Protein AF-A0A1I7WGA5-F1 (afdb_monomer_lite)

Structure (mmCIF, N/CA/C/O backbone):
data_AF-A0A1I7WGA5-F1
#
_entry.id   AF-A0A1I7WGA5-F1
#
loop_
_atom_site.group_PDB
_atom_site.id
_atom_site.type_symbol
_atom_site.label_atom_id
_atom_site.label_alt_id
_atom_site.label_comp_id
_atom_site.label_asym_id
_atom_site.label_entity_id
_atom_site.label_seq_id
_atom_site.pdbx_PDB_ins_code
_atom_site.Cartn_x
_atom_site.Cartn_y
_atom_site.Cartn_z
_atom_site.occupancy
_atom_site.B_iso_or_equiv
_atom_site.auth_seq_id
_atom_site.auth_comp_id
_atom_site.auth_asym_id
_atom_site.auth_atom_id
_atom_site.pdbx_PDB_model_num
ATOM 1 N N . MET A 1 1 ? 10.112 -2.905 -10.586 1.00 72.06 1 MET A N 1
ATOM 2 C CA . MET A 1 1 ? 9.041 -2.099 -9.954 1.00 72.06 1 MET A CA 1
ATOM 3 C C . MET A 1 1 ? 9.656 -0.810 -9.454 1.00 72.06 1 MET A C 1
ATOM 5 O O . MET A 1 1 ? 10.749 -0.876 -8.909 1.00 72.06 1 MET A O 1
ATOM 9 N N . ILE A 1 2 ? 8.983 0.324 -9.641 1.00 80.62 2 ILE A N 1
ATOM 10 C CA . ILE A 1 2 ? 9.443 1.624 -9.128 1.00 80.62 2 ILE A CA 1
ATOM 11 C C . ILE A 1 2 ? 8.349 2.219 -8.236 1.00 80.62 2 ILE A C 1
ATOM 13 O O . ILE A 1 2 ? 7.171 2.168 -8.587 1.00 80.62 2 ILE A O 1
ATOM 17 N N . LEU A 1 3 ? 8.737 2.770 -7.083 1.00 72.38 3 LEU A N 1
ATOM 18 C CA . LEU A 1 3 ? 7.843 3.464 -6.155 1.00 72.38 3 LEU A CA 1
ATOM 19 C C . LEU A 1 3 ? 8.036 4.980 -6.278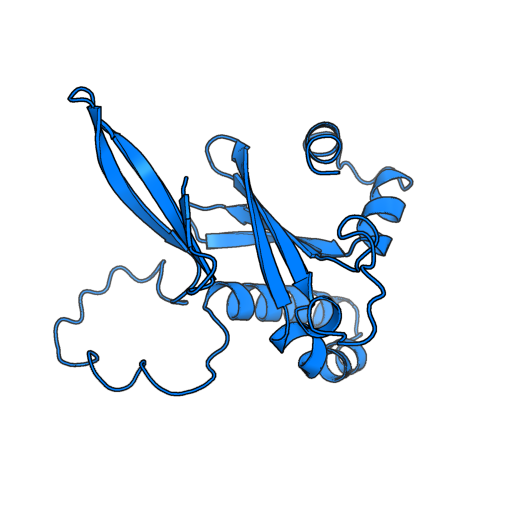 1.00 72.38 3 LEU A C 1
ATOM 21 O O . LEU A 1 3 ? 9.133 5.488 -6.059 1.00 72.38 3 LEU A O 1
ATOM 25 N N . SER A 1 4 ? 6.957 5.708 -6.561 1.00 73.69 4 SER A N 1
ATOM 26 C CA . SER A 1 4 ? 6.920 7.168 -6.493 1.00 73.69 4 SER A CA 1
ATOM 27 C C . SER A 1 4 ? 6.437 7.608 -5.113 1.00 73.69 4 SER A C 1
ATOM 29 O O . SER A 1 4 ? 5.249 7.519 -4.796 1.00 73.69 4 SER A O 1
ATOM 31 N N . LEU A 1 5 ? 7.357 8.093 -4.275 1.00 64.75 5 LEU A N 1
ATOM 32 C CA . LEU A 1 5 ? 7.050 8.514 -2.903 1.00 64.75 5 LEU A CA 1
ATOM 33 C C . LEU A 1 5 ? 6.168 9.769 -2.855 1.00 64.75 5 LEU A C 1
ATOM 35 O O . LEU A 1 5 ? 5.238 9.824 -2.049 1.00 64.75 5 LEU A O 1
ATOM 39 N N . GLN A 1 6 ? 6.407 10.739 -3.745 1.00 65.00 6 GLN A N 1
ATOM 40 C CA . GLN A 1 6 ? 5.653 11.997 -3.792 1.00 65.00 6 GLN A CA 1
ATOM 41 C C . GLN A 1 6 ? 4.183 11.773 -4.167 1.00 65.00 6 GLN A C 1
ATOM 43 O O . GLN A 1 6 ? 3.295 12.407 -3.601 1.00 65.00 6 GLN A O 1
ATOM 48 N N . ARG A 1 7 ? 3.920 10.847 -5.099 1.00 65.56 7 ARG A N 1
ATOM 49 C CA . ARG A 1 7 ? 2.565 10.526 -5.578 1.00 65.56 7 ARG A CA 1
ATOM 50 C C . ARG A 1 7 ? 1.964 9.279 -4.940 1.00 65.56 7 ARG A C 1
ATOM 52 O O . ARG A 1 7 ? 0.820 8.949 -5.229 1.00 65.56 7 ARG A O 1
ATOM 59 N N . GLN A 1 8 ? 2.714 8.580 -4.085 1.00 80.50 8 GLN A N 1
ATOM 60 C CA . GLN A 1 8 ? 2.277 7.339 -3.437 1.00 80.50 8 GLN A CA 1
ATOM 61 C C . GLN A 1 8 ? 1.759 6.316 -4.464 1.00 80.50 8 GLN A C 1
ATOM 63 O O . GLN A 1 8 ? 0.692 5.727 -4.295 1.00 80.50 8 GLN A O 1
ATOM 68 N N . THR A 1 9 ? 2.507 6.169 -5.561 1.00 82.38 9 THR A N 1
ATOM 69 C CA . THR A 1 9 ? 2.141 5.352 -6.727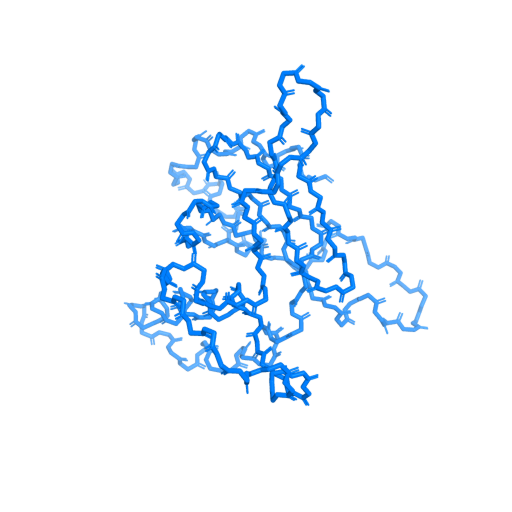 1.00 82.38 9 THR A CA 1
ATOM 70 C C . THR A 1 9 ? 3.207 4.290 -6.980 1.00 82.38 9 THR A C 1
ATOM 72 O O . THR A 1 9 ? 4.402 4.567 -6.882 1.00 82.38 9 THR A O 1
ATOM 75 N N . ILE A 1 10 ? 2.778 3.070 -7.286 1.00 85.75 10 ILE A N 1
ATOM 76 C CA . ILE A 1 10 ? 3.630 1.926 -7.611 1.00 85.75 10 ILE A CA 1
ATOM 77 C C . ILE A 1 10 ? 3.507 1.664 -9.109 1.00 85.75 10 ILE A C 1
ATOM 79 O O . ILE A 1 10 ? 2.414 1.386 -9.600 1.00 85.75 10 ILE A O 1
ATOM 83 N N . HIS A 1 11 ? 4.631 1.717 -9.819 1.00 87.25 11 HIS A N 1
ATOM 84 C CA . HIS A 1 11 ? 4.703 1.436 -11.248 1.00 87.25 11 HIS A CA 1
ATOM 85 C C . HIS A 1 11 ? 5.218 0.008 -11.464 1.00 87.25 11 HIS A C 1
ATOM 87 O O . HIS A 1 11 ? 6.360 -0.337 -11.113 1.00 87.25 11 HIS A O 1
ATOM 93 N N . VAL A 1 12 ? 4.361 -0.834 -12.039 1.00 87.31 12 VAL A N 1
ATOM 94 C CA . VAL A 1 12 ? 4.696 -2.186 -12.488 1.00 87.31 12 VAL A CA 1
ATOM 95 C C . VAL A 1 12 ? 5.074 -2.105 -13.961 1.00 87.31 12 VAL A C 1
ATOM 97 O O . VAL A 1 12 ? 4.302 -1.616 -14.782 1.00 87.31 12 VAL A O 1
ATOM 100 N N . MET A 1 13 ? 6.277 -2.566 -14.292 1.00 88.88 13 MET A N 1
ATOM 101 C CA . MET A 1 13 ? 6.838 -2.509 -15.641 1.00 88.88 13 MET A CA 1
ATOM 102 C C . MET A 1 13 ? 7.476 -3.849 -15.988 1.00 88.88 13 MET A C 1
ATOM 104 O O . MET A 1 13 ? 8.004 -4.529 -15.103 1.00 88.88 13 MET A O 1
ATOM 108 N N . LYS A 1 14 ? 7.451 -4.190 -17.274 1.00 89.75 14 LYS A N 1
ATOM 109 C CA . LYS A 1 14 ? 8.179 -5.309 -17.874 1.00 89.75 14 LYS A CA 1
ATOM 110 C C . LYS A 1 14 ? 9.394 -4.772 -18.627 1.00 89.75 14 LYS A C 1
ATOM 112 O O . LYS A 1 14 ? 9.345 -3.662 -19.141 1.00 89.75 14 LYS A O 1
ATOM 117 N N . ILE A 1 15 ? 10.459 -5.561 -18.702 1.00 92.19 15 ILE A N 1
ATOM 118 C CA . ILE A 1 15 ? 11.584 -5.300 -19.605 1.00 92.19 15 ILE A CA 1
ATOM 119 C C . ILE A 1 15 ? 11.366 -6.152 -20.863 1.00 92.19 15 ILE A C 1
ATOM 121 O O . ILE A 1 15 ? 11.121 -7.356 -20.750 1.00 92.19 15 ILE A O 1
ATOM 125 N N . ASN A 1 16 ? 11.370 -5.520 -22.036 1.00 92.62 16 ASN A N 1
ATOM 126 C CA . ASN A 1 16 ? 11.311 -6.207 -23.329 1.00 92.62 16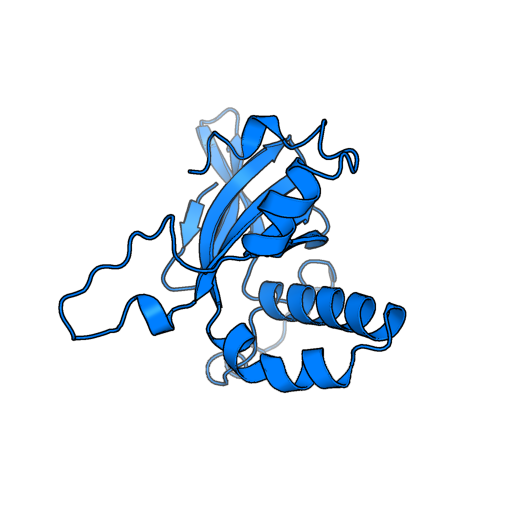 ASN A CA 1
ATOM 127 C C . ASN A 1 16 ? 12.662 -6.835 -23.694 1.00 92.62 16 ASN A C 1
ATOM 129 O O . ASN A 1 16 ? 13.680 -6.531 -23.079 1.00 92.62 16 ASN A O 1
ATOM 133 N N . GLU A 1 17 ? 12.673 -7.681 -24.724 1.00 93.06 17 GLU A N 1
ATOM 134 C CA . GLU A 1 17 ? 13.899 -8.294 -25.261 1.00 93.06 17 GLU A CA 1
ATOM 135 C C . GLU A 1 17 ? 14.917 -7.236 -25.725 1.00 93.06 17 GLU A C 1
ATOM 137 O O . GLU A 1 17 ? 16.116 -7.417 -25.540 1.00 93.06 17 GLU A O 1
ATOM 142 N N . ASP A 1 18 ? 14.436 -6.073 -26.177 1.00 92.94 18 ASP A N 1
ATOM 143 C CA . ASP A 1 18 ? 15.257 -4.910 -26.550 1.00 92.94 18 ASP A CA 1
ATOM 144 C C . ASP A 1 18 ? 15.791 -4.103 -25.345 1.00 92.94 18 ASP A C 1
ATOM 146 O O . ASP A 1 18 ? 16.381 -3.037 -25.509 1.00 92.94 18 ASP A O 1
ATOM 150 N N . GLY A 1 19 ? 15.531 -4.545 -24.108 1.00 90.88 19 GLY A N 1
ATOM 151 C CA . GLY A 1 19 ? 15.944 -3.854 -22.880 1.00 90.88 19 GLY A CA 1
ATOM 152 C C . GLY A 1 19 ? 15.088 -2.637 -22.499 1.00 90.88 19 GLY A C 1
ATOM 153 O O . GLY A 1 19 ? 15.388 -1.951 -21.522 1.00 90.88 19 GLY A O 1
ATOM 154 N N . LEU A 1 20 ? 14.007 -2.364 -23.234 1.00 90.75 20 LEU A N 1
ATOM 155 C CA . LEU A 1 20 ? 13.110 -1.235 -22.972 1.00 90.75 20 LEU A CA 1
ATOM 156 C C . LEU A 1 20 ? 12.104 -1.543 -21.855 1.00 90.75 20 LEU A C 1
ATOM 158 O O . LEU A 1 20 ? 11.536 -2.637 -21.793 1.00 90.75 20 LEU A O 1
ATOM 162 N N . PHE A 1 21 ? 11.834 -0.552 -21.002 1.00 89.88 21 PHE A N 1
ATOM 163 C CA . PHE A 1 21 ? 10.783 -0.637 -19.988 1.00 89.88 21 PHE A CA 1
ATOM 164 C C . PHE A 1 21 ? 9.407 -0.391 -20.607 1.00 89.88 21 PHE A C 1
ATOM 166 O O . PHE A 1 21 ? 9.128 0.687 -21.126 1.00 89.88 21 PHE A O 1
ATOM 173 N N . VAL A 1 22 ? 8.521 -1.373 -20.479 1.00 89.06 22 VAL A N 1
ATOM 174 C CA . VAL A 1 22 ? 7.118 -1.284 -20.879 1.00 89.06 22 VAL A CA 1
ATOM 175 C C . VAL A 1 22 ? 6.249 -1.159 -19.628 1.00 89.06 22 VAL A C 1
ATOM 177 O O . VAL A 1 22 ? 6.275 -2.064 -18.784 1.00 89.06 22 VAL A O 1
ATOM 180 N N . PRO A 1 23 ? 5.476 -0.069 -19.468 1.00 85.06 23 PRO A N 1
ATOM 181 C CA . PRO A 1 23 ? 4.545 0.063 -18.356 1.00 85.06 23 PRO A CA 1
ATOM 182 C C . PRO A 1 23 ? 3.434 -0.983 -18.469 1.00 85.06 23 PRO A C 1
ATOM 184 O O . PRO A 1 23 ? 2.793 -1.116 -19.507 1.00 85.06 23 PRO A O 1
ATOM 187 N N . LEU A 1 24 ? 3.217 -1.736 -17.388 1.00 85.75 24 LEU A N 1
ATOM 188 C CA . LEU A 1 24 ? 2.144 -2.726 -17.292 1.00 85.75 24 LEU A CA 1
ATOM 189 C C . LEU A 1 24 ? 0.954 -2.193 -16.498 1.00 85.75 24 LEU A C 1
ATOM 191 O O . LEU A 1 24 ? -0.188 -2.420 -16.886 1.00 85.75 24 LEU A O 1
ATOM 195 N N . LYS A 1 25 ? 1.213 -1.544 -15.355 1.00 84.69 25 LYS A N 1
ATOM 196 C CA . LYS A 1 25 ? 0.159 -1.046 -14.465 1.00 84.69 25 LYS A CA 1
ATOM 197 C C . LYS A 1 25 ? 0.677 0.028 -13.513 1.00 84.69 25 LYS A C 1
ATOM 199 O O . LYS A 1 25 ? 1.817 -0.044 -13.049 1.00 84.69 25 LYS A O 1
ATOM 204 N N . GLU A 1 26 ? -0.187 0.978 -13.175 1.00 82.12 26 GLU A N 1
ATOM 205 C CA . GLU A 1 26 ? 0.020 1.931 -12.086 1.00 82.12 26 GLU A CA 1
ATOM 206 C C . GLU A 1 26 ? -0.947 1.606 -10.950 1.00 82.12 26 GLU A C 1
ATOM 208 O O . GLU A 1 26 ? -2.124 1.367 -11.188 1.00 82.12 26 GLU A O 1
ATOM 213 N N . ILE A 1 27 ? -0.447 1.560 -9.716 1.00 82.75 27 ILE A N 1
ATOM 214 C CA . ILE A 1 27 ? -1.242 1.232 -8.528 1.00 82.75 27 ILE A CA 1
ATOM 215 C C . ILE A 1 27 ? -1.098 2.370 -7.536 1.00 82.75 27 ILE A C 1
ATOM 217 O O . ILE A 1 27 ? 0.014 2.727 -7.147 1.00 82.75 27 ILE A O 1
ATOM 221 N N . GLY A 1 28 ? -2.215 2.921 -7.077 1.00 75.75 28 GLY A N 1
ATOM 222 C CA . GLY A 1 28 ? -2.190 4.022 -6.119 1.00 75.75 28 GLY A CA 1
ATOM 223 C C . GLY A 1 28 ? -3.249 5.075 -6.398 1.00 75.75 28 GLY A C 1
ATOM 224 O O . GLY A 1 28 ? -4.100 5.251 -5.530 1.00 75.75 28 GLY A O 1
ATOM 225 N N . PRO A 1 29 ? -3.222 5.769 -7.548 1.00 67.88 29 PRO A N 1
ATOM 226 C CA . PRO A 1 29 ? -4.028 6.966 -7.763 1.00 67.88 29 PRO A CA 1
ATOM 227 C C . PRO A 1 29 ? -5.522 6.676 -7.958 1.00 67.88 29 PRO A C 1
ATOM 229 O O . PRO A 1 29 ? -6.327 7.263 -7.236 1.00 67.88 29 PRO A O 1
ATOM 232 N N . SER A 1 30 ? -5.902 5.756 -8.850 1.00 66.81 30 SER A N 1
ATOM 233 C CA . SER A 1 30 ? -7.308 5.517 -9.210 1.00 66.81 30 SER A CA 1
ATOM 234 C C . SER A 1 30 ? -7.888 4.243 -8.587 1.00 66.81 30 SER A C 1
ATOM 236 O O . SER A 1 30 ? -7.186 3.282 -8.286 1.00 66.81 30 SER A O 1
ATOM 238 N N . VAL A 1 31 ? -9.203 4.236 -8.355 1.00 59.59 31 VAL A N 1
ATOM 239 C CA . VAL A 1 31 ? -9.964 3.015 -8.021 1.00 59.59 31 VAL A CA 1
ATOM 240 C C . VAL A 1 31 ? -10.339 2.254 -9.289 1.00 59.59 31 VAL A C 1
ATOM 242 O O . VAL A 1 31 ? -10.531 1.044 -9.220 1.00 59.59 31 VAL A O 1
ATOM 245 N N . GLN A 1 32 ? -10.398 2.945 -10.428 1.00 57.00 32 GLN A N 1
ATOM 246 C CA . GLN A 1 32 ? -10.884 2.446 -11.717 1.00 57.00 32 GLN A CA 1
ATOM 247 C C . GLN A 1 32 ? -9.861 1.580 -12.466 1.00 57.00 32 GLN A C 1
ATOM 249 O O . GLN A 1 32 ? -10.070 1.269 -13.629 1.00 57.00 32 GLN A O 1
ATOM 254 N N . ASP A 1 33 ? -8.777 1.146 -11.815 1.00 55.12 33 ASP A N 1
ATOM 255 C CA . ASP A 1 33 ? -7.723 0.304 -12.408 1.00 55.12 33 ASP A CA 1
ATOM 256 C C . ASP A 1 33 ? -8.221 -1.060 -12.964 1.00 55.12 33 ASP A C 1
ATOM 258 O O . ASP A 1 33 ? -7.414 -1.827 -13.495 1.00 55.12 33 ASP A O 1
ATOM 262 N N . ASP A 1 34 ? -9.518 -1.374 -12.818 1.00 49.25 34 ASP A N 1
ATOM 263 C CA . ASP A 1 34 ? -10.205 -2.570 -13.332 1.00 49.25 34 ASP A CA 1
ATOM 264 C C . ASP A 1 34 ? -11.348 -2.254 -14.332 1.00 49.25 34 ASP A C 1
ATOM 266 O O . ASP A 1 34 ? -11.919 -3.180 -14.907 1.00 49.25 34 ASP A O 1
ATOM 270 N N . ASP A 1 35 ? -11.662 -0.978 -14.592 1.00 48.12 35 ASP A N 1
ATOM 271 C CA . ASP A 1 35 ? -12.698 -0.565 -15.547 1.00 48.12 35 ASP A CA 1
ATOM 272 C C . ASP A 1 35 ? -12.028 -0.155 -16.866 1.00 48.12 35 ASP A C 1
ATOM 274 O O . ASP A 1 35 ? -11.586 0.979 -17.044 1.00 48.12 35 ASP A O 1
ATOM 278 N N . GLY A 1 36 ? -11.935 -1.089 -17.814 1.00 46.47 36 GLY A N 1
ATOM 279 C CA . GLY A 1 36 ? -11.419 -0.854 -19.169 1.00 46.47 36 GLY A CA 1
ATOM 280 C C . GLY A 1 36 ? -12.336 0.010 -20.045 1.00 46.47 36 GLY A C 1
ATOM 281 O O . GLY A 1 36 ? -12.560 -0.329 -21.205 1.00 46.47 36 GLY A O 1
ATOM 282 N N . LEU A 1 37 ? -12.900 1.095 -19.508 1.00 42.41 37 LEU A N 1
ATOM 283 C CA . LEU A 1 37 ? -13.755 2.007 -20.256 1.00 42.41 37 LEU A CA 1
ATOM 284 C C . LEU A 1 37 ? -12.990 3.291 -20.588 1.00 42.41 37 LEU A C 1
ATOM 286 O O . LEU A 1 37 ? -12.828 4.193 -19.767 1.00 42.41 37 LEU A O 1
ATOM 290 N N . TYR A 1 38 ? -12.526 3.353 -21.834 1.00 50.22 38 TYR A N 1
ATOM 291 C CA . TYR A 1 38 ? -12.016 4.552 -22.483 1.00 50.22 38 TYR A CA 1
ATOM 292 C C . TYR A 1 38 ? -13.091 5.648 -22.489 1.00 50.22 38 TYR A C 1
ATOM 294 O O . TYR A 1 38 ? -13.918 5.714 -23.393 1.00 50.22 38 TYR A O 1
ATOM 302 N N . LEU A 1 39 ? -13.070 6.537 -21.499 1.00 40.94 39 LEU A N 1
ATOM 303 C CA . LEU A 1 39 ? -13.732 7.837 -21.585 1.00 40.94 39 LEU A CA 1
ATOM 304 C C . LEU A 1 39 ? -12.663 8.894 -21.843 1.00 40.94 39 LEU A C 1
ATOM 306 O O . LEU A 1 39 ? -12.232 9.637 -20.963 1.00 40.94 39 LEU A O 1
ATOM 310 N N . PHE A 1 40 ? -12.230 8.934 -23.101 1.00 45.59 40 PHE A N 1
ATOM 311 C CA . PHE A 1 40 ? -11.687 10.143 -23.697 1.00 45.59 40 PHE A CA 1
ATOM 312 C C . PHE A 1 40 ? -12.800 11.200 -23.718 1.00 45.59 40 P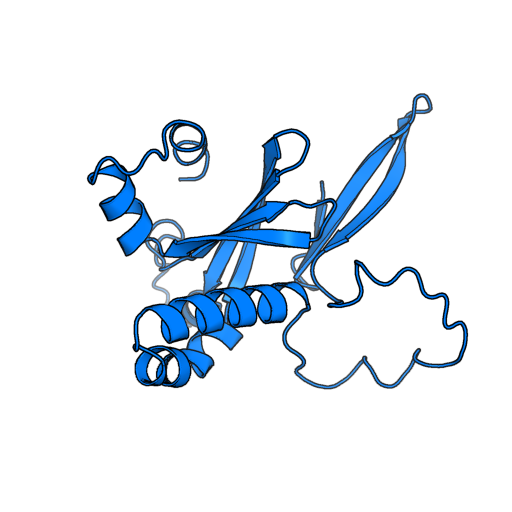HE A C 1
ATOM 314 O O . PHE A 1 40 ? -13.557 11.270 -24.675 1.00 45.59 40 PHE A O 1
ATOM 321 N N . SER A 1 41 ? -12.940 11.974 -22.645 1.00 38.34 41 SER A N 1
ATOM 322 C CA . SER A 1 41 ? -13.390 13.370 -22.711 1.00 38.34 41 SER A CA 1
ATOM 323 C C . SER A 1 41 ? -13.171 14.016 -21.343 1.00 38.34 41 SER A C 1
ATOM 325 O O . SER A 1 41 ? -13.849 13.707 -20.368 1.00 38.34 41 SER A O 1
ATOM 327 N N . ASP A 1 42 ? -12.179 14.898 -21.273 1.00 41.41 42 ASP A N 1
ATOM 328 C CA . ASP A 1 42 ? -12.208 16.100 -20.431 1.00 41.41 42 ASP A CA 1
ATOM 329 C C . ASP A 1 42 ? -12.404 15.949 -18.912 1.00 41.41 42 ASP A C 1
ATOM 331 O O . ASP A 1 42 ? -13.062 16.766 -18.274 1.00 41.41 42 ASP A O 1
ATOM 335 N N . MET A 1 43 ? -11.742 14.977 -18.283 1.00 43.72 43 MET A N 1
ATOM 336 C CA . MET A 1 43 ? -11.559 14.944 -16.817 1.00 43.72 43 MET A CA 1
ATOM 337 C C . MET A 1 43 ? -10.142 15.354 -16.382 1.00 43.72 43 MET A C 1
ATOM 339 O O . MET A 1 43 ? -9.697 15.070 -15.271 1.00 43.72 43 MET A O 1
ATOM 343 N N . SER A 1 44 ? -9.425 16.072 -17.248 1.00 44.38 44 SER A N 1
ATOM 344 C CA . SER A 1 44 ? -8.039 16.512 -17.039 1.00 44.38 44 SER A CA 1
ATOM 345 C C . SER A 1 44 ? -7.873 17.586 -15.951 1.00 44.38 44 SER A C 1
ATOM 347 O O . SER A 1 44 ? -6.743 17.926 -15.610 1.00 44.38 44 SER A O 1
ATOM 349 N N . SER A 1 45 ? -8.957 18.143 -15.395 1.00 43.97 45 SER A N 1
ATOM 350 C CA . SER A 1 45 ? -8.881 19.300 -14.485 1.00 43.97 45 SER A CA 1
ATOM 351 C C . SER A 1 45 ? -9.604 19.152 -13.140 1.00 43.97 45 SER A C 1
ATOM 353 O O . SER A 1 45 ? -9.272 19.890 -12.213 1.00 43.97 45 SER A O 1
ATOM 355 N N . THR A 1 46 ? -10.524 18.197 -12.958 1.00 39.44 46 THR A N 1
ATOM 356 C CA . THR A 1 46 ? -11.340 18.131 -11.722 1.00 39.44 46 THR A CA 1
ATOM 357 C C . THR A 1 46 ? -10.802 17.157 -10.664 1.00 39.44 46 THR A C 1
ATOM 359 O O . THR A 1 46 ? -11.010 17.375 -9.473 1.00 39.44 46 THR A O 1
ATOM 362 N N . PHE A 1 47 ? -10.016 16.143 -11.042 1.00 43.88 47 PHE A N 1
ATOM 363 C CA . PHE A 1 47 ? -9.382 15.220 -10.080 1.00 43.88 47 PHE A CA 1
ATOM 364 C C . PHE A 1 47 ? -8.131 15.785 -9.390 1.00 43.88 47 PHE A C 1
ATOM 366 O O . PHE A 1 47 ? -7.560 15.145 -8.508 1.00 43.88 47 PHE A O 1
ATOM 373 N N . LEU A 1 48 ? -7.682 16.983 -9.774 1.00 41.38 48 LEU A N 1
ATOM 374 C CA . LEU A 1 48 ? -6.375 17.500 -9.371 1.00 41.38 48 LEU A CA 1
ATOM 375 C C . LEU A 1 48 ? -6.327 18.191 -8.001 1.00 41.38 48 LEU A C 1
ATOM 377 O O . LEU A 1 48 ? -5.229 18.569 -7.595 1.00 41.38 48 LEU A O 1
ATOM 381 N N . ARG A 1 49 ? -7.437 18.408 -7.273 1.00 40.06 49 ARG A N 1
ATOM 382 C CA . ARG A 1 49 ? -7.393 19.325 -6.105 1.00 40.06 49 ARG A CA 1
ATOM 383 C C . ARG A 1 49 ? -8.250 19.012 -4.879 1.00 40.06 49 ARG A C 1
ATOM 385 O O . ARG A 1 49 ? -8.389 19.884 -4.027 1.00 40.06 49 ARG A O 1
ATOM 392 N N . THR A 1 50 ? -8.751 17.799 -4.691 1.00 37.03 50 THR A N 1
ATOM 393 C CA . THR A 1 50 ? -9.405 17.456 -3.416 1.00 37.03 50 THR A CA 1
ATOM 394 C C . THR A 1 50 ? -8.849 16.168 -2.846 1.00 37.03 50 THR A C 1
ATOM 396 O O . THR A 1 50 ? -8.462 15.266 -3.581 1.00 37.03 50 THR A O 1
ATOM 399 N N . SER A 1 51 ? -8.784 16.132 -1.517 1.00 45.94 51 SER A N 1
ATOM 400 C CA . SER A 1 51 ? -8.283 15.096 -0.613 1.00 45.94 51 SER A CA 1
ATOM 401 C C . SER A 1 51 ? -8.927 13.710 -0.782 1.00 45.94 51 SER A C 1
ATOM 403 O O . SER A 1 51 ? -9.363 13.101 0.194 1.00 45.94 51 SER A O 1
ATOM 405 N N . PHE A 1 52 ? -9.023 13.189 -2.001 1.00 48.84 52 PHE A N 1
ATOM 406 C CA . PHE A 1 52 ? -9.515 11.849 -2.246 1.00 48.84 52 PHE A CA 1
ATOM 407 C C . PHE A 1 52 ? -8.470 10.850 -1.767 1.00 48.84 52 PHE A C 1
ATOM 409 O O . PHE A 1 52 ? -7.282 10.916 -2.095 1.00 48.84 52 PHE A O 1
ATOM 416 N N . THR A 1 53 ? -8.915 9.930 -0.915 1.00 57.12 53 THR A N 1
ATOM 417 C CA . THR A 1 53 ? -8.120 8.768 -0.544 1.00 57.12 53 THR A CA 1
ATOM 418 C C . THR A 1 53 ? -7.719 8.054 -1.824 1.00 57.12 53 THR A C 1
ATOM 420 O O . THR A 1 53 ? -8.596 7.699 -2.606 1.00 57.12 53 THR A O 1
ATOM 423 N N . SER A 1 54 ? -6.416 7.855 -2.023 1.00 74.88 54 SER A N 1
ATOM 424 C CA . SER A 1 54 ? -5.880 7.136 -3.180 1.00 74.88 54 SER A CA 1
ATOM 425 C C . SER A 1 54 ? -6.640 5.819 -3.401 1.00 74.88 54 SER A C 1
ATOM 427 O O . SER A 1 54 ? -7.113 5.217 -2.429 1.00 74.88 54 SER A O 1
ATOM 429 N N . GLY A 1 55 ? -6.772 5.345 -4.642 1.00 80.00 55 GLY A N 1
ATOM 430 C CA . GLY A 1 55 ? -7.502 4.109 -4.933 1.00 80.00 55 GLY A CA 1
ATOM 431 C C . GLY A 1 55 ? -7.069 2.923 -4.069 1.00 80.00 55 GLY A C 1
ATOM 432 O O . GLY A 1 55 ? -7.908 2.176 -3.559 1.00 80.00 55 GLY A O 1
ATOM 433 N N . LEU A 1 56 ? -5.772 2.832 -3.758 1.00 84.50 56 LEU A N 1
ATOM 434 C CA . LEU A 1 56 ? -5.246 1.859 -2.797 1.00 84.50 56 LEU A CA 1
ATOM 435 C C . LEU A 1 56 ? -5.834 2.032 -1.383 1.00 84.50 56 LEU A C 1
ATOM 437 O O . LEU A 1 56 ? -6.250 1.055 -0.760 1.00 84.50 56 LEU A O 1
ATOM 441 N N . LYS A 1 57 ? -5.904 3.263 -0.864 1.00 85.69 57 LYS A N 1
ATOM 442 C CA . LYS A 1 57 ? -6.496 3.551 0.453 1.00 85.69 57 LYS A CA 1
ATOM 443 C C . LYS A 1 57 ? -7.994 3.284 0.485 1.00 85.69 57 LYS A C 1
ATOM 445 O O . LYS A 1 57 ? -8.503 2.828 1.506 1.00 85.69 57 LYS A O 1
ATOM 450 N N . GLN A 1 58 ? -8.708 3.546 -0.605 1.00 86.81 58 GLN A N 1
ATOM 451 C CA . GLN A 1 58 ? -10.128 3.220 -0.694 1.00 86.81 58 GLN A CA 1
ATOM 452 C C . GLN A 1 58 ? -10.354 1.705 -0.689 1.00 86.81 58 GLN A C 1
ATOM 454 O O . GLN A 1 58 ? -11.213 1.215 0.050 1.00 86.81 58 GLN A O 1
ATOM 459 N N . ARG A 1 59 ? -9.546 0.946 -1.441 1.00 88.19 59 ARG A N 1
ATOM 460 C CA . ARG A 1 59 ? -9.559 -0.525 -1.420 1.00 88.19 59 ARG A CA 1
ATOM 461 C C . ARG A 1 59 ? -9.239 -1.051 -0.015 1.00 88.19 59 ARG A C 1
ATOM 463 O O . ARG A 1 59 ? -9.970 -1.904 0.490 1.00 88.19 59 ARG A O 1
ATOM 470 N N . LEU A 1 60 ? -8.243 -0.472 0.662 1.00 89.88 60 LEU A N 1
ATOM 471 C CA . LEU A 1 60 ? -7.889 -0.796 2.051 1.00 89.88 60 LEU A CA 1
ATOM 472 C C . LEU A 1 60 ? -9.049 -0.526 3.016 1.00 89.88 60 LEU A C 1
ATOM 474 O O . LEU A 1 60 ? -9.445 -1.409 3.774 1.00 89.88 60 LEU A O 1
ATOM 478 N N . ASN A 1 61 ? -9.641 0.668 2.961 1.00 89.62 61 ASN A N 1
ATOM 479 C CA . ASN A 1 61 ? -10.790 1.025 3.793 1.00 89.62 61 ASN A CA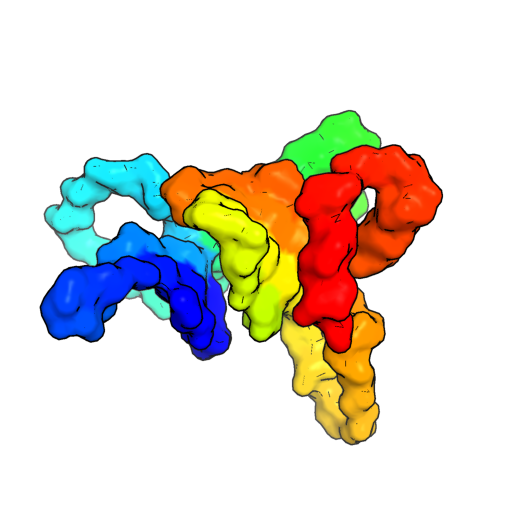 1
ATOM 480 C C . ASN A 1 61 ? -11.984 0.101 3.537 1.00 89.62 61 ASN A C 1
ATOM 482 O O . ASN A 1 61 ? -12.648 -0.306 4.486 1.00 89.62 61 ASN A O 1
ATOM 486 N N . THR A 1 62 ? -12.232 -0.274 2.282 1.00 91.50 62 THR A N 1
ATOM 487 C CA . THR A 1 62 ? -13.307 -1.205 1.913 1.00 91.50 62 THR A CA 1
ATOM 488 C C . THR A 1 62 ? -13.068 -2.591 2.507 1.00 91.50 62 THR A C 1
ATOM 490 O O . THR A 1 62 ? -13.986 -3.190 3.073 1.00 91.50 62 THR A O 1
ATOM 493 N N . PHE A 1 63 ? -11.836 -3.098 2.414 1.00 92.31 63 PHE A N 1
ATOM 494 C CA . PHE A 1 63 ? -11.449 -4.374 3.010 1.00 92.31 63 PHE A CA 1
ATOM 495 C C . PHE A 1 63 ? -11.651 -4.364 4.531 1.00 92.31 63 PHE A C 1
ATOM 497 O O . PHE A 1 63 ? -12.348 -5.223 5.077 1.00 92.31 63 PHE A O 1
ATOM 504 N N . LEU A 1 64 ? -11.110 -3.348 5.209 1.00 91.50 64 LEU A N 1
ATOM 505 C CA . LEU A 1 64 ? -11.203 -3.198 6.661 1.00 91.50 64 LEU A CA 1
ATOM 506 C C . LEU A 1 64 ? -12.649 -3.004 7.132 1.00 91.50 64 LEU A C 1
ATOM 508 O O . LEU A 1 64 ? -13.050 -3.612 8.121 1.00 91.50 64 LEU A O 1
ATOM 512 N N . TYR A 1 65 ? -13.458 -2.233 6.401 1.00 93.44 65 TYR A N 1
ATOM 513 C CA . TYR A 1 65 ? -14.879 -2.059 6.697 1.00 93.44 65 TYR A CA 1
ATOM 514 C C . TYR A 1 65 ? -15.636 -3.387 6.623 1.00 93.44 65 TYR A C 1
ATOM 516 O O . TYR A 1 65 ? -16.370 -3.737 7.546 1.00 93.44 65 TYR A O 1
ATOM 524 N N . ARG A 1 66 ? -15.435 -4.166 5.550 1.00 93.75 66 ARG A N 1
ATOM 525 C CA . ARG A 1 66 ? -16.066 -5.488 5.398 1.00 93.75 66 ARG A CA 1
ATOM 526 C C . ARG A 1 66 ? -15.654 -6.429 6.531 1.00 93.75 66 ARG A C 1
ATOM 528 O O . ARG A 1 66 ? -16.503 -7.151 7.050 1.00 93.75 66 ARG A O 1
ATOM 535 N N . ARG A 1 67 ? -14.382 -6.397 6.943 1.00 92.19 67 ARG A N 1
ATOM 536 C CA . ARG A 1 67 ? -13.867 -7.180 8.077 1.00 92.19 67 ARG A CA 1
ATOM 537 C C . ARG A 1 67 ? -14.512 -6.755 9.399 1.00 92.19 67 ARG A C 1
ATOM 539 O O . ARG A 1 67 ? -15.023 -7.605 10.122 1.00 92.19 67 ARG A O 1
ATOM 546 N N . ALA A 1 68 ? -14.568 -5.453 9.672 1.00 92.69 68 ALA A N 1
ATOM 547 C CA . ALA A 1 68 ? -15.187 -4.898 10.872 1.00 92.69 68 ALA A CA 1
ATOM 548 C C . ALA A 1 68 ? -16.691 -5.196 10.941 1.00 92.69 68 ALA A C 1
ATOM 550 O O . ALA A 1 68 ? -17.189 -5.579 11.996 1.00 92.69 68 ALA A O 1
ATOM 551 N N . LYS A 1 69 ? -17.406 -5.097 9.810 1.00 94.62 69 LYS A N 1
ATOM 552 C CA . LYS A 1 69 ? -18.828 -5.452 9.702 1.00 94.62 69 LYS A CA 1
ATOM 553 C C . LYS A 1 69 ? -19.071 -6.923 10.040 1.00 94.62 69 LYS A C 1
ATOM 555 O O . LYS A 1 69 ? -19.971 -7.213 10.816 1.00 94.62 69 LYS A O 1
ATOM 560 N N . LYS A 1 70 ? -18.247 -7.839 9.514 1.00 94.31 70 LYS A N 1
ATOM 561 C CA . LYS A 1 70 ? -18.331 -9.278 9.836 1.00 94.31 70 LYS A CA 1
ATOM 562 C C . LYS A 1 70 ? -18.083 -9.575 11.318 1.00 94.31 70 LYS A C 1
ATOM 564 O O . LYS A 1 70 ? -18.643 -10.525 11.841 1.00 94.31 70 LYS A O 1
ATOM 569 N N . GLN A 1 71 ? -17.251 -8.774 11.978 1.00 92.31 71 GLN A N 1
ATOM 570 C CA . GLN A 1 71 ? -16.888 -8.947 13.386 1.00 92.31 71 GLN A CA 1
ATOM 571 C C . GLN A 1 71 ? -17.763 -8.130 14.351 1.00 92.31 71 GLN A C 1
ATOM 573 O O . GLN A 1 71 ? -17.512 -8.150 15.550 1.00 92.31 71 GLN A O 1
ATOM 578 N N . GLY A 1 72 ? -18.742 -7.362 13.855 1.00 93.31 72 GLY A N 1
ATOM 579 C CA . GLY A 1 72 ? -19.571 -6.477 14.684 1.00 93.31 72 GLY A CA 1
ATOM 580 C C . GLY A 1 72 ? -18.851 -5.239 15.244 1.00 93.31 72 GLY A C 1
ATOM 581 O O . GLY A 1 72 ? -19.414 -4.522 16.063 1.00 93.31 72 GLY A O 1
ATOM 582 N N . ARG A 1 73 ? -17.625 -4.931 14.794 1.00 92.88 73 ARG A N 1
ATOM 583 C CA . ARG A 1 73 ? -16.765 -3.850 15.330 1.00 92.88 73 ARG A CA 1
ATOM 584 C C . ARG A 1 73 ? -16.777 -2.581 14.471 1.00 92.88 73 ARG A C 1
ATOM 586 O O . ARG A 1 73 ? -15.749 -1.944 14.244 1.00 92.88 73 ARG A O 1
ATOM 593 N N . ILE A 1 74 ? -17.945 -2.202 13.954 1.00 93.12 74 ILE A N 1
ATOM 594 C CA . ILE A 1 74 ? -18.079 -1.052 13.039 1.00 93.12 74 ILE A CA 1
ATOM 595 C C . ILE A 1 74 ? -17.710 0.266 13.739 1.00 93.12 74 ILE A C 1
ATOM 597 O O . ILE A 1 74 ? -17.022 1.096 13.148 1.00 93.12 74 ILE A O 1
ATOM 601 N N . ALA A 1 75 ? -18.108 0.447 15.002 1.00 91.12 75 ALA A N 1
ATOM 602 C CA . ALA A 1 75 ? -17.804 1.659 15.765 1.00 91.12 75 ALA A CA 1
ATOM 603 C C . ALA A 1 75 ? -16.287 1.889 15.914 1.00 91.12 75 ALA A C 1
ATOM 605 O O . ALA A 1 75 ? -15.795 3.001 15.720 1.00 91.12 75 ALA A O 1
ATOM 606 N N . GLU A 1 76 ? -15.528 0.824 16.179 1.00 86.88 76 GLU A N 1
ATOM 607 C CA . GLU A 1 76 ? -14.067 0.873 16.282 1.00 86.88 76 GLU A CA 1
ATOM 608 C C . GLU A 1 76 ? -13.410 1.225 14.938 1.00 86.88 76 GLU A C 1
ATOM 610 O O . GLU A 1 76 ? -12.483 2.042 14.887 1.00 86.88 76 GLU A O 1
ATOM 615 N N . PHE A 1 77 ? -13.932 0.669 13.839 1.00 89.25 77 PHE A N 1
ATOM 616 C CA . PHE A 1 77 ? -13.505 1.032 12.490 1.00 89.25 77 PHE A CA 1
ATOM 617 C C . PHE A 1 77 ? -13.729 2.524 12.217 1.00 89.25 77 PHE A C 1
ATOM 619 O O . PHE A 1 77 ? -12.807 3.201 11.764 1.00 89.25 77 PHE A O 1
ATOM 626 N N . LEU A 1 78 ? -14.914 3.063 12.510 1.00 89.75 78 LEU A N 1
ATOM 627 C CA . LEU A 1 78 ? -15.222 4.477 12.268 1.00 89.75 78 LEU A CA 1
ATOM 628 C C . LEU A 1 78 ? -14.336 5.405 13.112 1.00 89.75 78 LEU A C 1
ATOM 630 O O . LEU A 1 78 ? -13.785 6.367 12.579 1.00 89.75 78 LEU A O 1
ATOM 634 N N . ARG A 1 79 ? -14.098 5.061 14.385 1.00 88.06 79 ARG A N 1
ATOM 635 C CA . ARG A 1 79 ? -13.219 5.827 15.288 1.00 88.06 79 ARG A CA 1
ATOM 636 C C . ARG A 1 79 ? -11.787 5.959 14.761 1.00 88.06 79 ARG A C 1
ATOM 638 O O . ARG A 1 79 ? -11.134 6.972 14.976 1.00 88.06 79 ARG A O 1
ATOM 645 N N . SER A 1 80 ? -11.296 4.951 14.045 1.00 82.12 80 SER A N 1
ATOM 646 C CA . SER A 1 80 ? -9.926 4.907 13.517 1.00 82.12 80 SER A CA 1
ATOM 647 C C . SER A 1 80 ? -9.773 5.504 12.102 1.00 82.12 80 SER A C 1
ATOM 649 O O . SER A 1 80 ? -8.697 5.416 11.507 1.00 82.12 80 SER A O 1
ATOM 651 N N . ALA A 1 81 ? -10.815 6.139 11.545 1.00 81.50 81 ALA A N 1
ATOM 652 C CA . ALA A 1 81 ? -10.797 6.695 10.186 1.00 81.50 81 ALA A CA 1
ATOM 653 C C . ALA A 1 81 ? -9.762 7.810 9.980 1.00 81.50 81 ALA A C 1
ATOM 655 O O . ALA A 1 81 ? -9.075 7.817 8.954 1.00 81.50 81 ALA A O 1
ATOM 656 N N . GLY A 1 82 ? -9.597 8.699 10.966 1.00 77.56 82 GLY A N 1
ATOM 657 C CA . GLY A 1 82 ? -8.615 9.786 10.904 1.00 77.56 82 GLY A CA 1
ATOM 658 C C . GLY A 1 82 ? -7.190 9.260 10.723 1.00 77.56 82 GLY A C 1
ATOM 659 O O . GLY A 1 82 ? -6.488 9.672 9.801 1.00 77.56 82 GLY A O 1
ATOM 660 N N . TYR A 1 83 ? -6.803 8.257 11.514 1.00 77.69 83 TYR A N 1
ATOM 661 C CA . TYR A 1 83 ? -5.476 7.638 11.449 1.00 77.69 83 TYR A CA 1
ATOM 662 C C . TYR A 1 83 ? -5.192 6.988 10.088 1.00 77.69 83 TYR A C 1
ATOM 664 O O . TYR A 1 83 ? -4.099 7.140 9.541 1.00 77.69 83 TYR A O 1
ATOM 672 N N . ARG A 1 84 ? -6.180 6.325 9.475 1.00 81.25 84 ARG A N 1
ATOM 673 C CA . ARG A 1 84 ? -6.004 5.674 8.162 1.00 81.25 84 ARG A CA 1
ATOM 674 C C . ARG A 1 84 ? -5.760 6.659 7.018 1.00 81.25 84 ARG A C 1
ATOM 676 O O . ARG A 1 84 ? -5.102 6.310 6.039 1.00 81.25 84 ARG A O 1
ATOM 683 N N . SER A 1 85 ? -6.230 7.901 7.136 1.00 78.00 85 SER A N 1
ATOM 684 C CA . SER A 1 85 ? -5.961 8.945 6.135 1.00 78.00 85 SER A CA 1
ATOM 685 C C . SER A 1 85 ? -4.466 9.314 6.063 1.00 78.00 85 SER A C 1
ATOM 687 O O . SER A 1 85 ? -3.932 9.613 4.982 1.00 78.00 85 SER A O 1
ATOM 689 N N . LEU A 1 86 ? -3.767 9.192 7.197 1.00 79.88 86 LEU A N 1
ATOM 690 C CA . LEU A 1 86 ? -2.353 9.523 7.374 1.00 79.88 86 LEU A CA 1
ATOM 691 C C . LEU A 1 86 ? -1.409 8.418 6.900 1.00 79.88 86 LEU A C 1
ATOM 693 O O . LEU A 1 86 ? -0.210 8.663 6.783 1.00 79.88 86 LEU A O 1
ATOM 697 N N . LEU A 1 87 ? -1.930 7.233 6.571 1.00 82.88 87 LEU A N 1
ATOM 698 C CA . LEU A 1 87 ? -1.112 6.146 6.050 1.00 82.88 87 LEU A CA 1
ATOM 699 C C . LEU A 1 87 ? -0.430 6.548 4.739 1.00 82.88 87 LEU A C 1
ATOM 701 O O . LEU A 1 87 ? -1.012 7.231 3.884 1.00 82.88 87 LEU A O 1
ATOM 705 N N . ARG A 1 88 ? 0.819 6.128 4.588 1.00 82.38 88 ARG A N 1
ATOM 706 C CA . ARG A 1 88 ? 1.643 6.299 3.394 1.00 82.38 88 ARG A CA 1
ATOM 707 C C . ARG A 1 88 ? 2.371 4.993 3.106 1.00 82.38 88 ARG A C 1
ATOM 709 O O . ARG A 1 88 ? 2.806 4.310 4.027 1.00 82.38 88 ARG A O 1
ATOM 716 N N . ILE A 1 89 ? 2.480 4.643 1.832 1.00 84.31 89 ILE A N 1
ATOM 717 C CA . ILE A 1 89 ? 3.349 3.585 1.335 1.00 84.31 89 ILE A CA 1
ATOM 718 C C . ILE A 1 89 ? 4.782 3.974 1.687 1.00 84.31 89 ILE A C 1
ATOM 720 O O . ILE A 1 89 ? 5.283 5.007 1.244 1.00 84.31 89 ILE A O 1
ATOM 724 N N . HIS A 1 90 ? 5.411 3.133 2.495 1.00 82.25 90 HIS A N 1
ATOM 725 C CA . HIS A 1 90 ? 6.821 3.238 2.836 1.00 82.25 90 HIS A CA 1
ATOM 726 C C . HIS A 1 90 ? 7.663 2.382 1.894 1.00 82.25 90 HIS A C 1
ATOM 728 O O . HIS A 1 90 ? 8.660 2.834 1.344 1.00 82.25 90 HIS A O 1
ATOM 734 N N . ARG A 1 91 ? 7.230 1.135 1.685 1.00 83.06 91 ARG A N 1
ATOM 735 C CA . ARG A 1 91 ? 7.927 0.162 0.846 1.00 83.06 91 ARG A CA 1
ATOM 736 C C . ARG A 1 91 ? 6.918 -0.764 0.186 1.00 83.06 91 ARG A C 1
ATOM 738 O O . ARG A 1 91 ? 5.896 -1.096 0.784 1.00 83.06 91 ARG A O 1
ATOM 745 N N . ALA A 1 92 ? 7.218 -1.186 -1.034 1.00 86.94 92 ALA A N 1
ATOM 746 C CA . ALA A 1 92 ? 6.450 -2.181 -1.764 1.00 86.94 92 ALA A CA 1
ATOM 747 C C . ALA A 1 92 ? 7.409 -3.162 -2.440 1.00 86.94 92 ALA A C 1
ATOM 749 O O . ALA A 1 92 ? 8.463 -2.754 -2.927 1.00 86.94 92 ALA A O 1
ATOM 750 N N . GLN A 1 93 ? 7.065 -4.445 -2.446 1.00 85.88 93 GLN A N 1
ATOM 751 C CA . GLN A 1 93 ? 7.895 -5.495 -3.027 1.00 85.88 93 GLN A CA 1
ATOM 752 C C . GLN A 1 93 ? 7.019 -6.621 -3.572 1.00 85.88 93 GLN A C 1
ATOM 754 O O . GLN A 1 93 ? 6.062 -7.041 -2.922 1.00 85.88 93 GLN A O 1
ATOM 759 N N . LEU A 1 94 ? 7.359 -7.124 -4.758 1.00 84.38 94 LEU A N 1
ATOM 760 C CA . LEU A 1 94 ? 6.793 -8.373 -5.265 1.00 84.38 94 LEU A CA 1
ATOM 761 C C . LEU A 1 94 ? 7.320 -9.526 -4.412 1.00 84.38 94 LEU A C 1
ATOM 763 O O . LEU A 1 94 ? 8.533 -9.655 -4.254 1.00 84.38 94 LEU A O 1
ATOM 767 N N . PHE A 1 95 ? 6.425 -10.345 -3.868 1.00 76.88 95 PHE A N 1
ATOM 768 C CA . PHE A 1 95 ? 6.833 -11.596 -3.220 1.00 76.88 95 PHE A CA 1
ATOM 769 C C . PHE A 1 95 ? 6.679 -12.806 -4.151 1.00 76.88 95 PHE A C 1
ATOM 771 O O . PHE A 1 95 ? 7.330 -13.823 -3.938 1.00 76.88 95 PHE A O 1
ATOM 778 N N . ASP A 1 96 ? 5.841 -12.678 -5.181 1.00 77.44 96 ASP A N 1
ATOM 779 C CA . ASP A 1 96 ? 5.611 -13.662 -6.238 1.00 77.44 96 ASP A CA 1
ATOM 780 C C . ASP A 1 96 ? 5.306 -12.919 -7.552 1.00 77.44 96 ASP A C 1
ATOM 782 O O . ASP A 1 96 ? 5.215 -11.690 -7.570 1.00 77.44 96 ASP A O 1
ATOM 786 N N . VAL A 1 97 ? 5.094 -13.642 -8.648 1.00 82.19 97 VAL A N 1
ATOM 787 C CA . VAL A 1 97 ? 4.752 -13.100 -9.970 1.00 82.19 97 VAL A CA 1
ATOM 788 C C . VAL A 1 97 ? 3.483 -12.246 -9.932 1.00 82.19 97 VAL A C 1
ATOM 790 O O . VAL A 1 97 ? 3.362 -11.303 -10.711 1.00 82.19 97 VAL A O 1
ATOM 793 N N . HIS A 1 98 ? 2.541 -12.544 -9.033 1.00 82.62 98 HIS A N 1
ATOM 794 C CA . HIS A 1 98 ? 1.214 -11.913 -8.995 1.00 82.62 98 HIS A CA 1
ATOM 795 C C . HIS A 1 98 ? 0.982 -11.001 -7.798 1.00 82.62 98 HIS A C 1
ATOM 797 O O . HIS A 1 98 ? 0.097 -10.145 -7.834 1.00 82.62 98 HIS A O 1
ATOM 803 N N . PHE A 1 99 ? 1.778 -11.142 -6.746 1.00 87.50 99 PHE A N 1
ATOM 804 C CA . PHE A 1 99 ? 1.421 -10.568 -5.465 1.00 87.50 99 PHE A CA 1
ATOM 805 C C . PHE A 1 99 ? 2.445 -9.565 -4.952 1.00 87.50 99 PHE A C 1
ATOM 807 O O . PHE A 1 99 ? 3.663 -9.745 -5.019 1.00 87.50 99 PHE A O 1
ATOM 814 N N . LEU A 1 100 ? 1.897 -8.501 -4.392 1.00 88.31 100 LEU A N 1
ATOM 815 C CA . LEU A 1 100 ? 2.583 -7.324 -3.926 1.00 88.31 100 LEU A CA 1
ATOM 816 C C . LEU A 1 100 ? 2.397 -7.199 -2.418 1.00 88.31 100 LEU A C 1
ATOM 818 O O . LEU A 1 100 ? 1.274 -7.091 -1.923 1.00 88.31 100 LEU A O 1
ATOM 822 N N . LEU A 1 101 ? 3.514 -7.186 -1.698 1.00 89.00 101 LEU A N 1
ATOM 823 C CA . LEU A 1 101 ? 3.563 -6.843 -0.288 1.00 89.00 101 LEU A CA 1
ATOM 824 C C . LEU A 1 101 ? 3.838 -5.345 -0.153 1.00 89.00 101 LEU A C 1
ATOM 826 O O . LEU A 1 101 ? 4.878 -4.852 -0.592 1.00 89.00 101 LEU A O 1
ATOM 830 N N . ILE A 1 102 ? 2.907 -4.623 0.463 1.00 88.44 102 ILE A N 1
ATOM 831 C CA . ILE A 1 102 ? 2.992 -3.178 0.680 1.00 88.44 102 ILE A CA 1
ATOM 832 C C . ILE A 1 102 ? 3.053 -2.914 2.179 1.00 88.44 102 ILE A C 1
ATOM 834 O O . ILE A 1 102 ? 2.129 -3.252 2.916 1.00 88.44 102 ILE A O 1
ATOM 838 N N . ARG A 1 103 ? 4.121 -2.255 2.625 1.00 87.06 103 ARG A N 1
ATOM 839 C CA . ARG A 1 103 ? 4.248 -1.732 3.985 1.00 87.06 103 ARG A CA 1
ATOM 840 C C . ARG A 1 103 ? 3.768 -0.286 4.006 1.00 87.06 103 ARG A C 1
ATOM 842 O O . ARG A 1 103 ? 4.358 0.581 3.354 1.00 87.06 103 ARG A O 1
ATOM 849 N N . MET A 1 104 ? 2.712 -0.027 4.769 1.00 86.81 104 MET A N 1
ATOM 850 C CA . MET A 1 104 ? 2.164 1.308 4.990 1.00 86.81 104 MET A CA 1
ATOM 851 C C . MET A 1 104 ? 2.443 1.776 6.416 1.00 86.81 104 MET A C 1
ATOM 853 O O . MET A 1 104 ? 2.200 1.039 7.369 1.00 86.81 104 MET A O 1
ATOM 857 N N . ILE A 1 105 ? 2.921 3.009 6.559 1.00 83.25 105 ILE A N 1
ATOM 858 C CA . ILE A 1 105 ? 3.262 3.632 7.843 1.00 83.25 105 ILE A CA 1
ATOM 859 C C . ILE A 1 105 ? 2.477 4.927 8.047 1.00 83.25 105 ILE A C 1
ATOM 861 O O . ILE A 1 105 ? 1.999 5.533 7.085 1.00 83.25 105 ILE A O 1
ATOM 865 N N . TYR A 1 106 ? 2.357 5.374 9.293 1.00 79.06 106 TYR A N 1
ATOM 866 C CA . TYR A 1 106 ? 1.724 6.650 9.620 1.00 79.06 106 TYR A CA 1
ATOM 867 C C . TYR A 1 106 ? 2.688 7.817 9.410 1.00 79.06 106 TYR A C 1
ATOM 869 O O . TYR A 1 106 ? 3.728 7.894 10.060 1.00 79.06 106 TYR A O 1
ATOM 877 N N . LEU A 1 107 ? 2.306 8.764 8.548 1.00 66.75 107 LEU A N 1
ATOM 878 C CA . LEU A 1 107 ? 3.123 9.943 8.252 1.00 66.75 107 LEU A CA 1
ATOM 879 C C . LEU A 1 107 ? 3.358 10.835 9.483 1.00 66.75 107 LEU A C 1
ATOM 881 O O . LEU A 1 107 ? 4.409 11.455 9.589 1.00 66.75 107 LEU A O 1
ATOM 885 N N . SER A 1 108 ? 2.414 10.876 10.429 1.00 59.06 108 SER A N 1
ATOM 886 C CA . SER A 1 108 ? 2.496 11.717 11.633 1.00 59.06 108 SER A CA 1
ATOM 887 C C . SER A 1 108 ? 3.688 11.395 12.540 1.00 59.06 108 SER A C 1
ATOM 889 O O . SER A 1 108 ? 4.129 12.268 13.274 1.00 59.06 108 SER A O 1
ATOM 891 N N . PHE A 1 109 ? 4.242 10.181 12.473 1.00 51.31 109 PHE A N 1
ATOM 892 C CA . PHE A 1 109 ? 5.450 9.817 13.222 1.00 51.31 109 PHE A CA 1
ATOM 893 C C . PHE A 1 109 ? 6.752 10.256 12.537 1.00 51.31 109 PHE A C 1
ATOM 895 O O . PHE A 1 109 ? 7.788 10.320 13.189 1.00 51.31 109 PHE A O 1
ATOM 902 N N . CYS A 1 110 ? 6.711 10.594 11.246 1.00 48.06 110 CYS A N 1
ATOM 903 C CA . CYS A 1 110 ? 7.879 11.080 10.511 1.00 48.06 110 CYS A CA 1
ATOM 904 C C . CYS A 1 110 ? 8.091 12.599 10.652 1.00 48.06 110 CYS A C 1
ATOM 906 O O . CYS A 1 110 ? 9.152 13.083 10.275 1.00 48.06 110 CYS A O 1
ATOM 908 N N . ILE A 1 111 ? 7.095 13.338 11.165 1.00 49.88 111 ILE A N 1
ATOM 909 C CA . ILE A 1 111 ? 7.080 14.815 11.264 1.00 49.88 111 ILE A CA 1
ATOM 910 C C . ILE A 1 111 ? 7.074 15.273 12.740 1.00 49.88 111 ILE A C 1
ATOM 912 O O . ILE A 1 111 ? 6.668 16.383 13.060 1.00 49.88 111 ILE A O 1
ATOM 916 N N . LEU A 1 112 ? 7.483 14.423 13.687 1.00 50.28 112 LEU A N 1
ATOM 917 C CA . LEU A 1 112 ? 7.731 14.899 15.049 1.00 50.28 112 LEU A CA 1
ATOM 918 C C . LEU A 1 112 ? 9.044 15.694 15.044 1.00 50.28 112 LEU A C 1
ATOM 920 O O . LEU A 1 112 ? 10.128 15.116 15.058 1.00 50.28 112 LEU A O 1
ATOM 924 N N . ASP A 1 113 ? 8.919 17.022 15.062 1.00 46.12 113 ASP A N 1
ATOM 925 C CA . ASP A 1 113 ? 9.982 18.039 15.176 1.00 46.12 113 ASP A CA 1
ATOM 926 C C . ASP A 1 113 ? 10.861 17.916 16.446 1.00 46.12 113 ASP A C 1
ATOM 928 O O . ASP A 1 113 ? 11.691 18.774 16.734 1.00 46.12 113 ASP A O 1
ATOM 932 N N . SER A 1 114 ? 10.710 16.856 17.244 1.00 46.19 114 SER A N 1
ATOM 933 C CA . SER A 1 114 ? 11.307 16.727 18.581 1.00 46.19 114 SER A CA 1
ATOM 934 C C . SER A 1 114 ? 12.636 15.962 18.622 1.00 46.19 114 SER A C 1
ATOM 936 O O . SER A 1 114 ? 13.071 15.562 19.696 1.00 46.19 114 SER A O 1
ATOM 938 N N . GLY A 1 115 ? 13.287 15.697 17.484 1.00 50.09 115 GLY A N 1
ATOM 939 C CA . GLY A 1 115 ? 14.604 15.035 17.450 1.00 50.09 115 GLY A CA 1
ATOM 940 C C . GLY A 1 115 ? 14.611 13.547 17.840 1.00 50.09 115 GLY A C 1
ATOM 941 O O . GLY A 1 115 ? 15.639 12.884 17.712 1.00 50.09 115 GLY A O 1
ATOM 942 N N . VAL A 1 116 ? 13.469 12.983 18.248 1.00 51.47 116 VAL A N 1
ATOM 943 C CA . VAL A 1 116 ? 13.306 11.549 18.508 1.00 51.47 116 VAL A CA 1
ATOM 944 C C . VAL A 1 116 ? 12.965 10.850 17.194 1.00 51.47 116 VAL A C 1
ATOM 946 O O . VAL A 1 116 ? 11.802 10.728 16.808 1.00 51.47 116 VAL A O 1
ATOM 949 N N . ARG A 1 117 ? 13.994 10.375 16.487 1.00 51.97 117 ARG A N 1
ATOM 950 C CA . ARG A 1 117 ? 13.817 9.387 15.417 1.00 51.97 117 ARG A CA 1
ATOM 951 C C . ARG A 1 117 ? 13.384 8.071 16.053 1.00 51.97 117 ARG A C 1
ATOM 953 O O . ARG A 1 117 ? 14.219 7.315 16.537 1.00 51.97 117 ARG A O 1
ATOM 960 N N . LEU A 1 118 ? 12.083 7.804 16.064 1.00 55.62 118 LEU A N 1
ATOM 961 C CA . LEU A 1 118 ? 11.606 6.450 16.321 1.00 55.62 118 LEU A CA 1
ATOM 962 C C . LEU A 1 118 ? 12.091 5.544 15.193 1.00 55.62 118 LEU A C 1
ATOM 964 O O . LEU A 1 118 ? 12.031 5.916 14.019 1.00 55.62 118 LEU A O 1
ATOM 968 N N . ASP A 1 119 ? 12.599 4.371 15.563 1.00 62.41 119 ASP A N 1
ATOM 969 C CA . ASP A 1 119 ? 13.016 3.374 14.591 1.00 62.41 119 ASP A CA 1
ATOM 970 C C . ASP A 1 119 ? 11.805 3.015 13.718 1.00 62.41 119 ASP A C 1
ATOM 972 O O . ASP A 1 119 ? 10.758 2.597 14.225 1.00 62.41 119 ASP A O 1
ATOM 976 N N . ILE A 1 120 ? 11.946 3.181 12.401 1.00 62.78 120 ILE A N 1
ATOM 977 C CA . ILE A 1 120 ? 10.919 2.883 11.394 1.00 62.78 120 ILE A CA 1
ATOM 978 C C . ILE A 1 120 ? 10.428 1.432 11.539 1.00 62.78 120 ILE A C 1
ATOM 980 O O . ILE A 1 120 ? 9.274 1.124 11.226 1.00 62.78 120 ILE A O 1
ATOM 984 N N . ASN A 1 121 ? 11.275 0.545 12.071 1.00 65.75 121 ASN A N 1
ATOM 985 C CA . ASN A 1 121 ? 10.938 -0.843 12.355 1.00 65.75 121 ASN A CA 1
ATOM 986 C C . ASN A 1 121 ? 10.010 -1.036 13.561 1.00 65.75 121 ASN A C 1
ATOM 988 O O . ASN A 1 121 ? 9.243 -1.999 13.594 1.00 65.75 121 ASN A O 1
ATOM 992 N N . THR A 1 122 ? 10.000 -0.091 14.496 1.00 66.50 122 THR A N 1
ATOM 993 C CA . THR A 1 122 ? 9.118 -0.085 15.676 1.00 66.50 122 THR A CA 1
ATOM 994 C C . THR A 1 122 ? 7.838 0.726 15.467 1.00 66.50 122 THR A C 1
ATOM 996 O O . THR A 1 122 ? 6.899 0.616 16.254 1.00 66.50 122 THR A O 1
ATOM 999 N N . MET A 1 123 ? 7.768 1.512 14.386 1.00 67.62 123 MET A N 1
ATOM 1000 C CA . MET A 1 123 ? 6.584 2.293 14.042 1.00 67.62 123 MET A CA 1
ATOM 1001 C C . MET A 1 123 ? 5.401 1.398 13.654 1.00 67.62 123 MET A C 1
ATOM 1003 O O . MET A 1 123 ? 5.549 0.597 12.726 1.00 67.62 123 MET A O 1
ATOM 1007 N N . PRO A 1 124 ? 4.206 1.629 14.238 1.00 72.88 124 PRO A N 1
ATOM 1008 C CA . PRO A 1 124 ? 2.989 0.929 13.856 1.00 72.88 124 PRO A CA 1
ATOM 1009 C C . PRO A 1 124 ? 2.781 0.971 12.342 1.00 72.88 124 PRO A C 1
ATOM 1011 O O . PRO A 1 124 ? 2.754 2.042 11.727 1.00 72.88 124 PRO A O 1
ATOM 1014 N N . CYS A 1 125 ? 2.625 -0.200 11.737 1.00 80.69 125 CYS A N 1
ATOM 1015 C CA . CYS A 1 125 ? 2.463 -0.326 10.298 1.00 80.69 125 CYS A CA 1
ATOM 1016 C C . CYS A 1 125 ? 1.373 -1.329 9.922 1.00 80.69 125 CYS A C 1
ATOM 1018 O O . CYS A 1 125 ? 0.999 -2.202 10.709 1.00 80.69 125 CYS A O 1
ATOM 1020 N N . PHE A 1 126 ? 0.875 -1.174 8.696 1.00 86.06 126 PHE A N 1
ATOM 1021 C CA . PHE A 1 126 ? 0.053 -2.171 8.026 1.00 86.06 126 PHE A CA 1
ATOM 1022 C C . PHE A 1 126 ? 0.875 -2.859 6.946 1.00 86.06 126 PHE A C 1
ATOM 1024 O O . PHE A 1 126 ? 1.496 -2.197 6.110 1.00 86.06 126 PHE A O 1
ATOM 1031 N N . PHE A 1 127 ? 0.807 -4.180 6.920 1.00 87.88 127 PHE A N 1
ATOM 1032 C CA . PHE A 1 127 ? 1.220 -4.992 5.791 1.00 87.88 127 PHE A CA 1
ATOM 1033 C C . PHE A 1 127 ? -0.014 -5.334 4.969 1.00 87.88 127 PHE A C 1
ATOM 1035 O O . PHE A 1 127 ? -0.953 -5.951 5.467 1.00 87.88 127 PHE A O 1
ATOM 1042 N N . VAL A 1 128 ? -0.019 -4.907 3.713 1.00 89.81 128 VAL A N 1
ATOM 1043 C CA . VAL A 1 128 ? -1.108 -5.146 2.769 1.00 89.81 128 VAL A CA 1
ATOM 1044 C C . VAL A 1 128 ? -0.609 -6.103 1.702 1.00 89.81 128 VAL A C 1
ATOM 1046 O O . VAL A 1 128 ? 0.388 -5.822 1.037 1.00 89.81 128 VAL A O 1
ATOM 1049 N N . ILE A 1 129 ? -1.318 -7.215 1.532 1.00 90.38 129 ILE A N 1
ATOM 1050 C CA . ILE A 1 129 ? -1.100 -8.151 0.435 1.00 90.38 129 ILE A CA 1
ATOM 1051 C C . ILE A 1 129 ? -2.108 -7.839 -0.668 1.00 90.38 129 ILE A C 1
ATOM 1053 O O . ILE A 1 129 ? -3.322 -7.928 -0.463 1.00 90.38 129 ILE A O 1
ATOM 1057 N N . LEU A 1 130 ? -1.596 -7.477 -1.838 1.00 89.88 130 LEU A N 1
ATOM 1058 C CA . LEU A 1 130 ? -2.376 -7.073 -3.001 1.00 89.88 130 LEU A CA 1
ATOM 1059 C C . LEU A 1 130 ? -1.995 -7.935 -4.207 1.00 89.88 130 LEU A C 1
ATOM 1061 O O . LEU A 1 130 ? -0.816 -8.086 -4.504 1.00 89.88 130 LEU A O 1
ATOM 1065 N N . ASP A 1 131 ? -2.970 -8.446 -4.948 1.00 89.25 131 ASP A N 1
ATOM 1066 C CA . ASP A 1 131 ? -2.721 -8.910 -6.316 1.00 89.25 131 ASP A CA 1
ATOM 1067 C C . ASP A 1 131 ? -2.573 -7.688 -7.231 1.00 89.25 131 ASP A C 1
ATOM 1069 O O . ASP A 1 131 ? -3.500 -6.885 -7.357 1.00 89.25 131 ASP A O 1
ATOM 1073 N N . TRP A 1 132 ? -1.403 -7.517 -7.853 1.00 87.12 132 TRP A N 1
ATOM 1074 C CA . TRP A 1 132 ? -1.126 -6.333 -8.668 1.00 87.12 132 TRP A CA 1
ATOM 1075 C C . TRP A 1 132 ? -1.880 -6.346 -10.002 1.00 87.12 132 TRP A C 1
ATOM 1077 O O . TRP A 1 132 ? -2.107 -5.280 -10.569 1.00 87.12 132 TRP A O 1
ATOM 1087 N N . ARG A 1 133 ? -2.308 -7.516 -10.499 1.00 86.31 133 ARG A N 1
ATOM 1088 C CA . ARG A 1 133 ? -3.071 -7.624 -11.752 1.00 86.31 133 ARG A CA 1
ATOM 1089 C C . ARG A 1 133 ? -4.510 -7.174 -11.549 1.00 86.31 133 ARG A C 1
ATOM 1091 O O . ARG A 1 133 ? -5.000 -6.372 -12.337 1.00 86.31 133 ARG A O 1
ATOM 1098 N N . THR A 1 134 ? -5.155 -7.646 -10.483 1.00 86.19 134 THR A N 1
ATOM 1099 C CA . THR A 1 134 ? -6.569 -7.350 -10.163 1.00 86.19 134 THR A CA 1
ATOM 1100 C C . THR A 1 134 ? -6.754 -6.190 -9.182 1.00 86.19 134 THR A C 1
ATOM 1102 O O . THR A 1 134 ? -7.874 -5.860 -8.802 1.00 86.19 134 THR A O 1
ATOM 1105 N N . CYS A 1 135 ? -5.660 -5.621 -8.666 1.00 86.19 135 CYS A N 1
ATOM 1106 C CA . CYS A 1 135 ? -5.671 -4.648 -7.571 1.00 86.19 135 CYS A CA 1
ATOM 1107 C C . CYS A 1 135 ? -6.526 -5.091 -6.365 1.00 86.19 135 CYS A C 1
ATOM 1109 O O . CYS A 1 135 ? -7.066 -4.256 -5.629 1.00 86.19 135 CYS A O 1
ATOM 1111 N N . LYS A 1 136 ? -6.697 -6.398 -6.143 1.00 89.12 136 LYS A N 1
ATOM 1112 C CA . LYS A 1 136 ? -7.515 -6.923 -5.050 1.00 89.12 136 LYS A CA 1
ATOM 1113 C C . LYS A 1 136 ? -6.655 -7.100 -3.808 1.00 89.12 136 LYS A C 1
ATOM 1115 O O . LYS A 1 136 ? -5.631 -7.777 -3.839 1.00 89.12 136 LYS A O 1
ATOM 1120 N N . ILE A 1 137 ? -7.100 -6.517 -2.697 1.00 91.12 137 ILE A N 1
ATOM 1121 C CA . ILE A 1 137 ? -6.492 -6.768 -1.389 1.00 91.12 137 ILE A CA 1
ATOM 1122 C C . ILE A 1 137 ? -6.938 -8.148 -0.920 1.00 91.12 137 ILE A C 1
ATOM 1124 O O . ILE A 1 137 ? -8.138 -8.403 -0.782 1.00 91.12 137 ILE A O 1
ATOM 1128 N N . LEU A 1 138 ? -5.961 -9.021 -0.704 1.00 90.12 138 LEU A N 1
ATOM 1129 C CA . LEU A 1 138 ? -6.176 -10.381 -0.230 1.00 90.12 138 LEU A CA 1
ATOM 1130 C C . LEU A 1 138 ? -6.212 -10.399 1.293 1.00 90.12 138 LEU A C 1
ATOM 1132 O O . LEU A 1 138 ? -7.185 -10.871 1.868 1.00 90.12 138 LEU A O 1
ATOM 1136 N N . GLU A 1 139 ? -5.199 -9.813 1.932 1.00 89.56 139 GLU A N 1
ATOM 1137 C CA . GLU A 1 139 ? -5.110 -9.721 3.387 1.00 89.56 139 GLU A CA 1
ATOM 1138 C C . GLU A 1 139 ? -4.424 -8.436 3.851 1.00 89.56 139 GLU A C 1
ATOM 1140 O O . GLU A 1 139 ? -3.665 -7.796 3.116 1.00 89.56 139 GLU A O 1
ATOM 1145 N N . VAL A 1 140 ? -4.722 -8.065 5.097 1.00 89.44 140 VAL A N 1
ATOM 1146 C CA . VAL A 1 140 ? -4.143 -6.907 5.781 1.00 89.44 140 VAL A CA 1
ATOM 1147 C C . VAL A 1 140 ? -3.776 -7.310 7.199 1.00 89.44 140 VAL A C 1
ATOM 1149 O O . VAL A 1 140 ? -4.621 -7.824 7.934 1.00 89.44 140 VAL A O 1
ATOM 1152 N N . PHE A 1 141 ? -2.538 -7.025 7.585 1.00 85.94 141 PHE A N 1
ATOM 1153 C CA . PHE A 1 141 ? -2.020 -7.287 8.919 1.00 85.94 141 PHE A CA 1
ATOM 1154 C C . PHE A 1 141 ? -1.539 -5.995 9.562 1.00 85.94 141 PHE A C 1
ATOM 1156 O O . PHE A 1 141 ? -0.750 -5.258 8.975 1.00 85.94 141 PHE A O 1
ATOM 1163 N N . ASP A 1 142 ? -1.968 -5.756 10.792 1.00 79.94 142 ASP A N 1
ATOM 1164 C CA . ASP A 1 142 ? -1.388 -4.716 11.641 1.00 79.94 142 ASP A CA 1
ATOM 1165 C C . ASP A 1 142 ? -0.144 -5.304 12.294 1.00 79.94 142 ASP A C 1
ATOM 1167 O O . ASP A 1 142 ? -0.177 -6.472 12.657 1.00 79.94 142 ASP A O 1
ATOM 1171 N N . GLN A 1 143 ? 0.917 -4.536 12.521 1.00 68.50 143 GLN A N 1
ATOM 1172 C CA . GLN A 1 143 ? 2.152 -5.053 13.133 1.00 68.50 143 GLN A CA 1
ATOM 1173 C C . GLN A 1 143 ? 1.932 -5.888 14.413 1.00 68.50 143 GLN A C 1
ATOM 1175 O O . GLN A 1 143 ? 2.586 -6.909 14.595 1.00 68.50 143 GLN A O 1
ATOM 1180 N N . VAL A 1 144 ? 0.976 -5.508 15.268 1.00 59.72 144 VAL A N 1
ATOM 1181 C CA . VAL A 1 144 ? 0.628 -6.271 16.483 1.00 59.72 144 VAL A CA 1
ATOM 1182 C C . VAL A 1 144 ? -0.029 -7.607 16.124 1.00 59.72 144 VAL A C 1
ATOM 1184 O O . VAL A 1 144 ? 0.435 -8.665 16.534 1.00 59.72 144 VAL A O 1
ATOM 1187 N N . ASN A 1 145 ? -1.066 -7.566 15.285 1.00 56.34 145 ASN A N 1
ATOM 1188 C CA . ASN A 1 145 ? -1.774 -8.758 14.814 1.00 56.34 145 ASN A CA 1
ATOM 1189 C C . ASN A 1 145 ? -0.889 -9.650 13.932 1.00 56.34 145 ASN A C 1
ATOM 1191 O O . ASN A 1 145 ? -1.111 -10.851 13.850 1.00 56.34 145 ASN A O 1
ATOM 1195 N N . PHE A 1 146 ? 0.095 -9.077 13.251 1.00 56.09 146 PHE A N 1
ATOM 1196 C CA . PHE A 1 146 ? 1.066 -9.776 12.427 1.00 56.09 146 PHE A CA 1
ATOM 1197 C C . PHE A 1 146 ? 1.921 -10.700 13.294 1.00 56.09 146 PHE A C 1
ATOM 1199 O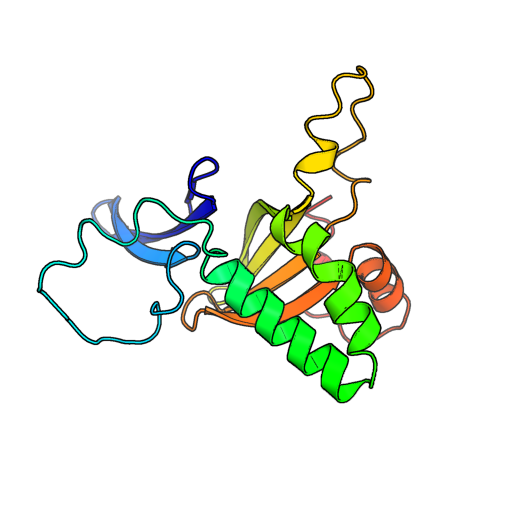 O . PHE A 1 146 ? 1.948 -11.904 13.056 1.00 56.09 146 PHE A O 1
ATOM 1206 N N . ILE A 1 147 ? 2.523 -10.140 14.347 1.00 54.06 147 ILE A N 1
ATOM 1207 C CA . ILE A 1 147 ? 3.329 -10.886 15.313 1.00 54.06 147 ILE A CA 1
ATOM 1208 C C . ILE A 1 147 ? 2.468 -11.976 15.967 1.00 54.06 147 ILE A C 1
ATOM 1210 O O . ILE A 1 147 ? 2.842 -13.143 15.961 1.00 54.06 147 ILE A O 1
ATOM 1214 N N . THR A 1 148 ? 1.267 -11.640 16.451 1.00 52.50 148 THR A N 1
ATOM 1215 C CA . THR A 1 148 ? 0.381 -12.623 17.095 1.00 52.50 148 THR A CA 1
ATOM 1216 C C . THR A 1 148 ? -0.062 -13.737 16.145 1.00 52.50 148 THR A C 1
ATOM 1218 O O . THR A 1 148 ? -0.022 -14.894 16.537 1.00 52.50 148 THR A O 1
ATOM 1221 N N . ASN A 1 149 ? -0.426 -13.443 14.890 1.00 53.16 149 ASN A N 1
ATOM 1222 C CA . ASN A 1 149 ? -0.816 -14.487 13.932 1.00 53.16 149 ASN A CA 1
ATOM 1223 C C . ASN A 1 149 ? 0.367 -15.371 13.502 1.00 53.16 149 ASN A C 1
ATOM 1225 O O . ASN A 1 149 ? 0.142 -16.522 13.139 1.00 53.16 149 ASN A O 1
ATOM 1229 N N . GLN A 1 150 ? 1.603 -14.863 13.557 1.00 53.50 150 GLN A N 1
ATOM 1230 C CA . GLN A 1 150 ? 2.809 -15.669 13.354 1.00 53.50 150 GLN A CA 1
ATOM 1231 C C . GLN A 1 150 ? 3.001 -16.691 14.488 1.00 53.50 150 GLN A C 1
ATOM 1233 O O . GLN A 1 150 ? 3.443 -17.808 14.231 1.00 53.50 150 GLN A O 1
ATOM 1238 N N . TYR A 1 151 ? 2.634 -16.329 15.723 1.00 46.75 151 TYR A N 1
ATOM 1239 C CA . TYR A 1 151 ? 2.676 -17.222 16.887 1.00 46.75 151 TYR A CA 1
ATOM 1240 C C . TYR A 1 151 ? 1.455 -18.151 17.002 1.00 46.75 151 TYR A C 1
ATOM 1242 O O . TYR A 1 151 ? 1.593 -19.268 17.486 1.00 46.75 151 TYR A O 1
ATOM 1250 N N . ASP A 1 152 ? 0.279 -17.722 16.537 1.00 46.34 152 ASP A N 1
ATOM 1251 C CA . ASP A 1 152 ? -1.007 -18.435 16.674 1.00 46.34 152 ASP A CA 1
ATOM 1252 C C . ASP A 1 152 ? -1.244 -19.508 15.588 1.00 46.34 152 ASP A C 1
ATOM 1254 O O . ASP A 1 152 ? -2.348 -20.019 15.425 1.00 46.34 152 ASP A O 1
ATOM 1258 N N . GLY A 1 153 ? -0.225 -19.841 14.787 1.00 46.53 153 GLY A N 1
ATOM 1259 C CA . GLY A 1 153 ? -0.267 -20.984 13.867 1.00 46.53 153 GLY A CA 1
ATOM 1260 C C . GLY A 1 153 ? -1.323 -20.913 12.755 1.00 46.53 153 GLY A C 1
ATOM 1261 O O . GLY A 1 153 ? -1.518 -21.900 12.046 1.00 46.53 153 GLY A O 1
ATOM 1262 N N . ARG A 1 154 ? -1.995 -19.768 12.546 1.00 49.56 154 ARG A N 1
ATOM 1263 C CA . ARG A 1 154 ? -2.730 -19.539 11.295 1.00 49.56 154 ARG A CA 1
ATOM 1264 C C . ARG A 1 154 ? -1.730 -19.655 10.161 1.00 49.56 154 ARG A C 1
ATOM 1266 O O . ARG A 1 154 ? -0.676 -19.033 10.238 1.00 49.56 154 ARG A O 1
ATOM 1273 N N . ASP A 1 155 ? -2.065 -20.454 9.149 1.00 48.84 155 ASP A N 1
ATOM 1274 C CA . ASP A 1 155 ? -1.150 -20.889 8.093 1.00 48.84 155 ASP A CA 1
ATOM 1275 C C . ASP A 1 155 ? -0.664 -19.715 7.217 1.00 48.84 155 ASP A C 1
ATOM 1277 O O . ASP A 1 155 ? -1.110 -19.467 6.100 1.00 48.84 155 ASP A O 1
ATOM 1281 N N . LEU A 1 156 ? 0.252 -18.935 7.785 1.00 54.97 156 LEU A N 1
ATOM 1282 C CA . LEU A 1 156 ? 1.072 -17.915 7.153 1.00 54.97 156 LEU A CA 1
ATOM 1283 C C . LEU A 1 156 ? 2.313 -18.561 6.531 1.00 54.97 156 LEU A C 1
ATOM 1285 O O . LEU A 1 156 ? 3.133 -17.834 5.978 1.00 54.97 156 LEU A O 1
ATOM 1289 N N . SER A 1 157 ? 2.452 -19.895 6.600 1.00 49.94 157 SER A N 1
ATOM 1290 C CA . SER A 1 157 ? 3.561 -20.683 6.046 1.00 49.94 157 SER A CA 1
ATOM 1291 C C . SER A 1 157 ? 3.985 -20.250 4.636 1.00 49.94 157 SER A C 1
ATOM 1293 O O . SER A 1 157 ? 5.190 -20.087 4.415 1.00 49.94 157 SER A O 1
ATOM 1295 N N . PRO A 1 158 ? 3.064 -19.932 3.695 1.00 57.09 158 PRO A N 1
ATOM 1296 C CA . PRO A 1 158 ? 3.473 -19.495 2.361 1.00 57.09 158 PRO A CA 1
ATOM 1297 C C . PRO A 1 158 ? 4.208 -18.147 2.364 1.00 57.09 158 PRO A C 1
ATOM 1299 O O . PRO A 1 158 ? 5.038 -17.895 1.491 1.00 57.09 158 PRO A O 1
ATOM 1302 N N . TYR A 1 159 ? 3.922 -17.278 3.339 1.00 52.91 159 TYR A N 1
ATOM 1303 C CA . TYR A 1 159 ? 4.346 -15.876 3.354 1.00 52.91 159 TYR A CA 1
ATOM 1304 C C . TYR A 1 159 ? 5.366 -15.551 4.464 1.00 52.91 159 TYR A C 1
ATOM 1306 O O . TYR A 1 159 ? 6.118 -14.587 4.335 1.00 52.91 159 TYR A O 1
ATOM 1314 N N . ALA A 1 160 ? 5.450 -16.376 5.516 1.00 52.59 160 ALA A N 1
ATOM 1315 C CA . ALA A 1 160 ? 6.237 -16.165 6.737 1.00 52.59 160 ALA A CA 1
ATOM 1316 C C . ALA A 1 160 ? 7.719 -15.833 6.473 1.00 52.59 160 ALA A C 1
ATOM 1318 O O . ALA A 1 160 ? 8.266 -14.898 7.055 1.00 52.59 160 ALA A O 1
ATOM 1319 N N . LYS A 1 161 ? 8.352 -16.553 5.538 1.00 53.03 161 LYS A N 1
ATOM 1320 C CA . LYS A 1 161 ? 9.776 -16.406 5.179 1.00 53.03 161 LYS A CA 1
ATOM 1321 C C . LYS A 1 161 ? 10.136 -15.087 4.484 1.00 53.03 161 LYS A C 1
ATOM 1323 O O . LYS A 1 161 ? 11.310 -14.749 4.390 1.00 53.03 161 LYS A O 1
ATOM 1328 N N . TYR A 1 162 ? 9.149 -14.356 3.968 1.00 51.97 162 TYR A N 1
ATOM 1329 C CA . TYR A 1 162 ? 9.375 -13.112 3.226 1.00 51.97 162 TYR A CA 1
ATOM 1330 C C . TYR A 1 162 ? 9.263 -11.866 4.107 1.00 51.97 162 TYR A C 1
ATOM 1332 O O . TYR A 1 162 ? 9.690 -10.786 3.702 1.00 51.97 162 TYR A O 1
ATOM 1340 N N . PHE A 1 163 ? 8.729 -12.009 5.321 1.00 56.06 163 PHE A N 1
ATOM 1341 C CA . PHE A 1 163 ? 8.613 -10.901 6.264 1.00 56.06 163 PHE A CA 1
ATOM 1342 C C . PHE A 1 163 ? 9.911 -10.646 7.039 1.00 56.06 163 PHE A C 1
ATOM 1344 O O . PHE A 1 163 ? 10.192 -9.499 7.374 1.00 56.06 163 PHE A O 1
ATOM 1351 N N . THR A 1 164 ? 10.756 -11.667 7.223 1.00 53.78 164 THR A N 1
ATOM 1352 C CA . THR A 1 164 ? 12.135 -11.526 7.732 1.00 53.78 164 THR A CA 1
ATOM 1353 C C . THR A 1 164 ? 13.043 -10.730 6.791 1.00 53.78 164 THR A C 1
ATOM 1355 O O . THR A 1 164 ? 14.033 -10.173 7.240 1.00 53.78 164 THR A O 1
ATOM 1358 N N . LEU A 1 165 ? 12.697 -10.620 5.501 1.00 46.91 165 LEU A N 1
ATOM 1359 C CA . LEU A 1 165 ? 13.410 -9.789 4.515 1.00 46.91 165 LEU A CA 1
ATOM 1360 C C . LEU A 1 165 ? 12.948 -8.312 4.517 1.00 46.91 165 LEU A C 1
ATOM 1362 O O . LEU A 1 165 ? 13.447 -7.502 3.729 1.00 46.91 165 LEU A O 1
ATOM 1366 N N . PHE A 1 166 ? 11.956 -7.971 5.351 1.00 48.62 166 PHE A N 1
ATOM 1367 C CA . PHE A 1 166 ? 11.305 -6.655 5.420 1.00 48.62 166 PHE A CA 1
ATOM 1368 C C . PHE A 1 166 ? 11.486 -5.911 6.756 1.00 48.62 166 PHE A C 1
ATOM 1370 O O . PHE A 1 166 ? 10.995 -4.776 6.864 1.00 48.62 166 PHE A O 1
ATOM 1377 N N . GLN A 1 167 ? 12.129 -6.547 7.742 1.00 47.50 167 GLN A N 1
ATOM 1378 C CA . GLN A 1 167 ? 12.663 -5.922 8.963 1.00 47.50 167 GLN A CA 1
ATOM 1379 C C . GLN A 1 167 ? 14.060 -5.361 8.688 1.00 47.50 167 GLN A C 1
ATOM 1381 O O . GLN A 1 167 ? 14.368 -4.294 9.263 1.00 47.50 167 GLN A O 1
#

Sequence (167 aa):
MILSLQRQTIHVMKINEDGLFVPLKEIGPSVQDDDGLYLFSDMSSTFLRTSFTSGLKQRLNTFLYRRAKKQGRIAEFLRSAGYRSLLRIHRAQLFDVHFLLIRMIYLSFCILDSGVRLDINTMPCFFVILDWRTCKILEVFDQVNFITNQYDGRDLSPYAKYFTLFQ

Foldseek 3Di:
DDADQVQLKDWDWDQDPVRDTHTDAIAWADLCSPPPDDPPDDPPPPSPDDLDGTNLLVLVLVVVCVVCVVVVNNVVSVVCVVQSSQWGFPDWDDPDPFKIWTKIFGNVLVPPPPPDPDDPVPGWIKIWIAGRNNRHTPDIDIPVRVVVCVVVPPCCVVPVVVVVVVD

Organism: Heterorhabditis bacteriophora (NCBI:txid37862)

pLDDT: mean 71.9, std 17.94, range [37.03, 94.62]

InterPro domains:
  IPR019138 De-etiolated protein 1, Det1 [PF09737] (1-143)
  IPR019138 De-etiolated protein 1, Det1 [PTHR13374] (50-143)

Secondary structure (DSSP, 8-state):
-EEETTTTEEEEEEEPTTS-EEEEEEESS-S-TT------SS-TTTTTSS-PPPHHHHHHHHHHHHHHHHTT-HHHHHHTHHHHHTEEEEEEEESSSSEEEEEEEEGGGT--TTS----TTTS-EEEEEEETTTTEEEEEEEHHHHHHHHHTT-S-HHHHHHHTT--

Radius of gyration: 17.47 Å; chains: 1; bounding box: 36×40×45 Å